Protein AF-A0A7C4Y521-F1 (afdb_monomer_lite)

pLDDT: mean 81.19, std 12.84, range [44.75, 94.5]

Secondary structure (DSSP, 8-state):
-PPPSSHHHHHHHHHHHHGGGHHHHHHHHHHHHHHHHT--GGGTTS--HHHHHHHHHHHTT-

Sequence (62 aa):
ESIPEHPETFIEFLNRLFGAGAELIERVIVKKLCLKLGIRHEVAENVKLIDFIRKESLDIQK

Structure (mmCIF, N/CA/C/O backbone):
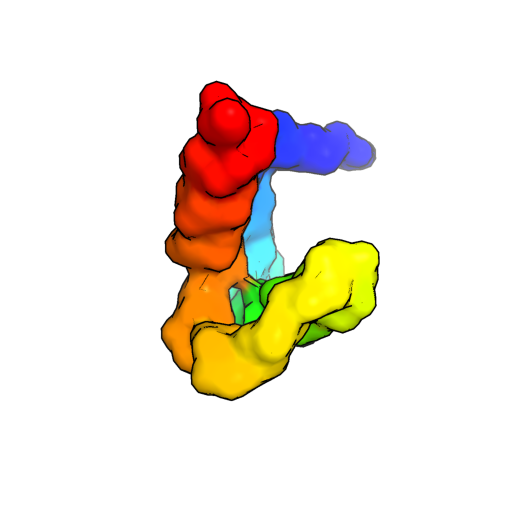data_AF-A0A7C4Y521-F1
#
_entry.id   AF-A0A7C4Y521-F1
#
loop_
_atom_site.group_PDB
_atom_site.id
_atom_site.type_symbol
_atom_site.label_atom_id
_atom_site.label_alt_id
_atom_site.label_comp_id
_atom_site.label_asym_id
_atom_site.label_entity_id
_atom_site.label_seq_id
_atom_site.pdbx_PDB_ins_code
_atom_site.Cartn_x
_atom_site.Cartn_y
_atom_site.Cartn_z
_atom_site.occupancy
_atom_site.B_iso_or_equiv
_atom_site.auth_seq_id
_atom_site.auth_comp_id
_atom_site.auth_asym_id
_atom_site.auth_atom_id
_atom_site.pdbx_PDB_model_num
ATOM 1 N N . GLU A 1 1 ? 18.351 1.862 -1.813 1.00 55.06 1 GLU A N 1
ATOM 2 C CA . GLU A 1 1 ? 17.199 2.731 -2.131 1.00 55.06 1 GLU A CA 1
ATOM 3 C C . GLU A 1 1 ? 16.489 3.104 -0.837 1.00 55.06 1 GLU A C 1
ATOM 5 O O . GLU A 1 1 ? 16.465 2.278 0.071 1.00 55.06 1 GLU A O 1
ATOM 10 N N . SER A 1 2 ? 15.996 4.339 -0.719 1.00 70.38 2 SER A N 1
ATOM 11 C CA . SER A 1 2 ? 15.184 4.800 0.414 1.00 70.38 2 SER A CA 1
ATOM 12 C C . SER A 1 2 ? 13.706 4.505 0.158 1.00 70.38 2 SER A C 1
ATOM 14 O O . SER A 1 2 ? 13.246 4.562 -0.981 1.00 70.38 2 SER A O 1
ATOM 16 N N . ILE A 1 3 ? 12.952 4.191 1.214 1.00 70.06 3 ILE A N 1
ATOM 17 C CA . ILE A 1 3 ? 11.492 4.085 1.111 1.00 70.06 3 ILE A CA 1
ATOM 18 C C . ILE A 1 3 ? 10.947 5.504 0.882 1.00 70.06 3 ILE A C 1
ATOM 20 O O . ILE A 1 3 ? 11.307 6.394 1.655 1.00 70.06 3 ILE A O 1
ATOM 24 N N . PRO A 1 4 ? 10.118 5.745 -0.152 1.00 75.50 4 PRO A N 1
ATOM 25 C CA . PRO A 1 4 ? 9.520 7.056 -0.365 1.00 75.50 4 PRO A CA 1
ATOM 26 C C . PRO A 1 4 ? 8.684 7.481 0.845 1.00 75.50 4 PRO A C 1
ATOM 28 O O . PRO A 1 4 ? 7.855 6.711 1.325 1.00 75.50 4 PRO A O 1
ATOM 31 N N . GLU A 1 5 ? 8.877 8.713 1.314 1.00 79.25 5 GLU A N 1
ATOM 32 C CA . GLU A 1 5 ? 8.122 9.268 2.450 1.00 79.25 5 GLU A CA 1
ATOM 33 C C . GLU A 1 5 ? 6.663 9.581 2.085 1.00 79.25 5 GLU A C 1
ATOM 35 O O . GLU A 1 5 ? 5.791 9.616 2.952 1.00 79.25 5 GLU A O 1
ATOM 40 N N . HIS A 1 6 ? 6.386 9.769 0.790 1.00 84.00 6 HIS A N 1
ATOM 41 C CA . HIS A 1 6 ? 5.049 10.031 0.271 1.00 84.00 6 HIS A CA 1
ATOM 42 C C . HIS 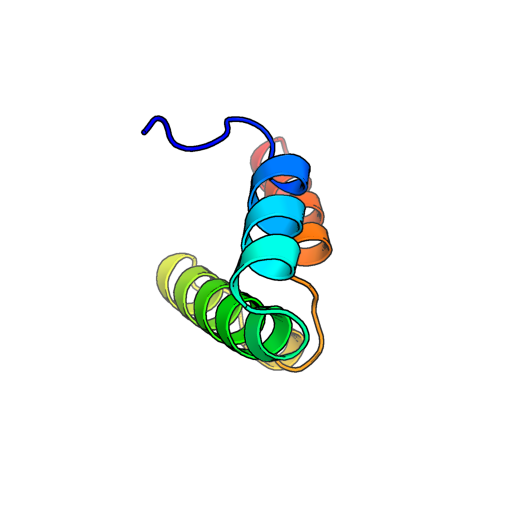A 1 6 ? 4.442 8.766 -0.356 1.00 84.00 6 HIS A C 1
ATOM 44 O O . HIS A 1 6 ? 5.025 8.208 -1.296 1.00 84.00 6 HIS A O 1
ATOM 50 N N . PRO A 1 7 ? 3.260 8.322 0.111 1.00 83.75 7 PRO A N 1
ATOM 51 C CA . PRO A 1 7 ? 2.542 7.180 -0.454 1.00 83.75 7 PRO A CA 1
ATOM 52 C C . PRO A 1 7 ? 2.295 7.292 -1.962 1.00 83.75 7 PRO A C 1
ATOM 54 O O . PRO A 1 7 ? 2.359 6.291 -2.672 1.00 83.75 7 PRO A O 1
ATOM 57 N N . GLU A 1 8 ? 2.054 8.505 -2.463 1.00 88.94 8 GLU A N 1
ATOM 58 C CA . GLU A 1 8 ? 1.870 8.791 -3.886 1.00 88.94 8 GLU A CA 1
ATOM 59 C C . GLU A 1 8 ? 3.102 8.390 -4.703 1.00 88.94 8 GLU A C 1
ATOM 61 O O . GLU A 1 8 ? 2.977 7.702 -5.716 1.00 88.94 8 GLU A O 1
ATOM 66 N N . THR A 1 9 ? 4.297 8.747 -4.227 1.00 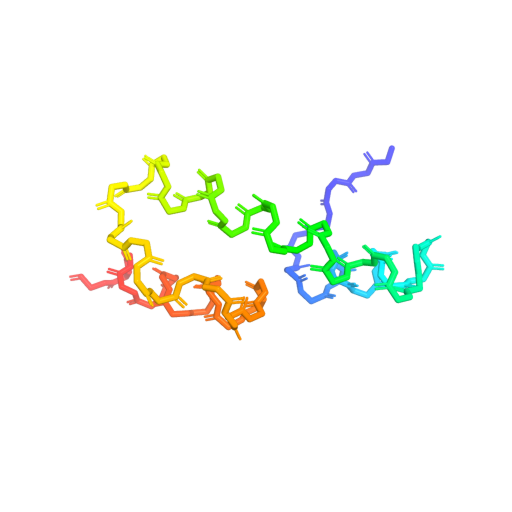89.69 9 THR A N 1
ATOM 67 C CA . THR A 1 9 ? 5.565 8.408 -4.884 1.00 89.69 9 THR A CA 1
ATOM 68 C C . THR A 1 9 ? 5.802 6.900 -4.890 1.00 89.69 9 THR A C 1
ATOM 70 O O . THR A 1 9 ? 6.272 6.344 -5.882 1.00 89.69 9 THR A O 1
ATOM 73 N N . PHE A 1 10 ? 5.447 6.212 -3.802 1.00 88.50 10 PHE A N 1
ATOM 74 C CA . PHE A 1 10 ? 5.536 4.754 -3.734 1.00 88.50 10 PHE A CA 1
ATOM 75 C C . PHE A 1 10 ? 4.601 4.072 -4.745 1.00 88.50 10 PHE A C 1
ATOM 77 O O . PHE A 1 10 ? 5.013 3.145 -5.441 1.00 88.50 10 PHE A O 1
ATOM 84 N N . ILE A 1 11 ? 3.366 4.557 -4.884 1.00 89.50 11 ILE A N 1
ATOM 85 C CA . ILE A 1 11 ? 2.383 4.011 -5.832 1.00 89.50 11 ILE A CA 1
ATOM 86 C C . ILE A 1 11 ? 2.784 4.295 -7.282 1.00 89.50 11 ILE A C 1
ATOM 88 O O . ILE A 1 11 ? 2.648 3.421 -8.141 1.00 89.50 11 ILE A O 1
ATOM 92 N N . GLU A 1 12 ? 3.319 5.482 -7.575 1.00 91.00 12 GLU A N 1
ATOM 93 C CA . GLU A 1 12 ? 3.860 5.776 -8.905 1.00 91.00 12 GLU A CA 1
ATOM 94 C C . GLU A 1 12 ? 5.016 4.824 -9.242 1.00 91.00 12 GLU A C 1
ATOM 96 O O . GLU A 1 12 ? 5.067 4.270 -10.342 1.00 91.00 12 GLU A O 1
ATOM 101 N N . PHE A 1 13 ? 5.911 4.574 -8.285 1.00 91.25 13 PHE A N 1
ATOM 102 C CA . PHE A 1 13 ? 7.021 3.644 -8.466 1.00 91.25 13 PHE A CA 1
ATOM 103 C C . PHE A 1 13 ? 6.545 2.208 -8.723 1.00 91.25 13 PHE A C 1
ATOM 105 O O . PHE A 1 13 ? 7.030 1.562 -9.654 1.00 91.25 13 PHE A O 1
ATOM 112 N N . LEU A 1 14 ? 5.548 1.725 -7.971 1.00 91.62 14 LEU A N 1
ATOM 113 C CA . LEU A 1 14 ? 4.930 0.421 -8.224 1.00 91.62 14 LEU A CA 1
ATOM 114 C C . LEU A 1 14 ? 4.344 0.338 -9.638 1.00 91.62 14 LEU A C 1
ATOM 116 O O . LEU A 1 14 ? 4.604 -0.631 -10.349 1.00 91.62 14 LEU A O 1
ATOM 120 N N . ASN A 1 15 ? 3.606 1.360 -10.075 1.00 93.06 15 ASN A N 1
ATOM 121 C CA . ASN A 1 15 ? 3.036 1.397 -11.422 1.00 93.06 15 ASN A CA 1
ATOM 122 C C . ASN A 1 15 ? 4.114 1.414 -12.513 1.00 93.06 15 ASN A C 1
ATOM 124 O O . ASN A 1 15 ? 3.970 0.725 -13.521 1.00 93.06 15 ASN A O 1
ATOM 128 N N . ARG A 1 16 ? 5.218 2.143 -12.315 1.00 94.50 16 ARG A N 1
ATOM 129 C CA . ARG A 1 16 ? 6.340 2.166 -13.267 1.00 94.50 16 ARG A CA 1
ATOM 130 C C . ARG A 1 16 ? 7.034 0.812 -13.399 1.00 94.50 16 ARG A C 1
ATOM 132 O O . ARG A 1 16 ? 7.417 0.447 -14.506 1.00 94.50 16 ARG A O 1
ATOM 139 N N . LEU A 1 17 ? 7.205 0.082 -12.296 1.00 94.44 17 LEU A N 1
ATOM 140 C CA . LEU A 1 17 ? 7.892 -1.213 -12.300 1.00 94.44 17 LEU A CA 1
ATOM 141 C C . LEU A 1 17 ? 7.004 -2.369 -12.761 1.00 94.44 17 LEU A C 1
ATOM 143 O O . LEU A 1 17 ? 7.468 -3.256 -13.473 1.00 94.44 17 LEU A O 1
ATOM 147 N N . PHE A 1 18 ? 5.743 -2.380 -12.332 1.00 93.94 18 PHE A N 1
ATOM 148 C CA . PHE A 1 18 ? 4.869 -3.547 -12.459 1.00 93.94 18 PHE A CA 1
ATOM 149 C C . PHE A 1 18 ? 3.689 -3.329 -13.412 1.00 93.94 18 PHE A C 1
ATOM 151 O O . PHE A 1 18 ? 2.969 -4.284 -13.712 1.00 93.94 18 PHE A O 1
ATOM 158 N N . GLY A 1 19 ? 3.474 -2.104 -13.905 1.00 93.06 19 GLY A N 1
ATOM 159 C CA . GLY A 1 19 ? 2.350 -1.771 -14.779 1.00 93.06 19 GLY A CA 1
ATOM 160 C C . GLY A 1 19 ? 1.018 -2.186 -14.153 1.00 93.06 19 GLY A C 1
ATOM 161 O O . GLY A 1 19 ? 0.781 -1.956 -12.971 1.00 93.06 19 GLY A O 1
ATOM 162 N N . ALA A 1 20 ? 0.175 -2.883 -14.919 1.00 88.94 20 ALA A N 1
ATOM 163 C CA . ALA A 1 20 ? -1.102 -3.414 -14.429 1.00 88.94 20 ALA A CA 1
ATOM 164 C C . ALA A 1 20 ? -0.961 -4.367 -13.219 1.00 88.94 20 ALA A C 1
ATOM 166 O O . ALA A 1 20 ? -1.898 -4.523 -12.441 1.00 88.94 20 ALA A O 1
ATOM 167 N N . GLY A 1 21 ? 0.213 -4.980 -13.017 1.00 90.56 21 GLY A N 1
ATOM 168 C CA . GLY A 1 21 ? 0.494 -5.822 -11.851 1.00 90.56 21 GLY A CA 1
ATOM 169 C C . GLY A 1 21 ? 0.621 -5.048 -10.534 1.00 90.56 21 GLY A C 1
ATOM 170 O O . GLY A 1 21 ? 0.492 -5.650 -9.467 1.00 90.56 21 GLY A O 1
ATOM 171 N N . ALA A 1 22 ? 0.825 -3.727 -10.584 1.00 92.88 22 ALA A N 1
ATOM 172 C CA . ALA A 1 22 ? 0.885 -2.880 -9.394 1.00 92.88 22 ALA A CA 1
ATOM 173 C C . ALA A 1 22 ? -0.416 -2.939 -8.582 1.00 92.88 22 ALA A C 1
ATOM 175 O O . ALA A 1 22 ? -0.371 -2.985 -7.354 1.00 92.88 22 ALA A O 1
ATOM 176 N N . GLU A 1 23 ? -1.565 -3.052 -9.254 1.00 89.56 23 GLU A N 1
ATOM 177 C CA . GLU A 1 23 ? -2.872 -3.143 -8.601 1.00 89.56 23 GLU A CA 1
ATOM 178 C C . GLU A 1 23 ? -2.985 -4.383 -7.699 1.00 89.56 23 GLU A C 1
ATOM 180 O O . GLU A 1 23 ? -3.519 -4.313 -6.590 1.00 89.56 23 GLU A O 1
ATOM 185 N N . LEU A 1 24 ? -2.435 -5.522 -8.132 1.00 91.00 24 LEU A N 1
ATOM 186 C CA . LEU A 1 24 ? -2.407 -6.738 -7.318 1.00 91.00 24 LEU A CA 1
ATOM 187 C C . LEU A 1 24 ? -1.561 -6.533 -6.054 1.00 91.00 24 LEU A C 1
ATOM 189 O O . LEU A 1 24 ? -1.960 -6.950 -4.965 1.00 91.00 24 LEU A O 1
ATOM 193 N N . ILE A 1 25 ? -0.407 -5.876 -6.194 1.00 92.38 25 ILE A N 1
ATOM 194 C CA . ILE A 1 25 ? 0.501 -5.580 -5.080 1.00 92.38 25 ILE A CA 1
ATOM 195 C C . ILE A 1 25 ? -0.179 -4.635 -4.085 1.00 92.38 25 ILE A C 1
ATOM 197 O O . ILE A 1 25 ? -0.184 -4.917 -2.887 1.00 92.38 25 ILE A O 1
ATOM 201 N N . GLU A 1 26 ? -0.811 -3.564 -4.567 1.00 90.88 26 GLU A N 1
ATOM 202 C CA . GLU A 1 26 ? -1.578 -2.632 -3.737 1.00 90.88 26 GLU A CA 1
ATOM 203 C C . GLU A 1 26 ? -2.660 -3.356 -2.924 1.00 90.88 26 GLU A C 1
ATOM 205 O O . GLU A 1 26 ? -2.715 -3.200 -1.702 1.00 90.88 26 GLU A O 1
ATOM 210 N N . ARG A 1 27 ? -3.462 -4.222 -3.562 1.00 89.25 27 ARG A N 1
ATOM 211 C CA . ARG A 1 27 ? -4.503 -5.013 -2.878 1.00 89.25 27 ARG A CA 1
ATOM 212 C C . ARG A 1 27 ? -3.922 -5.921 -1.791 1.00 89.25 27 ARG A C 1
ATOM 214 O O . ARG A 1 27 ? -4.490 -6.031 -0.702 1.00 89.25 27 ARG A O 1
ATOM 221 N N . VAL A 1 28 ? -2.780 -6.561 -2.052 1.00 91.25 28 VAL A N 1
ATOM 222 C CA . VAL A 1 28 ? -2.088 -7.397 -1.056 1.00 91.25 28 VAL A CA 1
ATOM 223 C C . VAL A 1 28 ? -1.617 -6.559 0.134 1.00 91.25 28 VAL A C 1
ATOM 225 O O . VAL A 1 28 ? -1.782 -6.989 1.279 1.00 91.25 28 VAL A O 1
ATOM 228 N N . ILE A 1 29 ? -1.069 -5.366 -0.111 1.00 90.81 29 ILE A N 1
ATOM 229 C CA . ILE A 1 29 ? -0.619 -4.454 0.947 1.00 90.81 29 ILE A CA 1
ATOM 230 C C . ILE A 1 29 ? -1.806 -4.006 1.804 1.00 90.81 29 ILE A C 1
ATOM 232 O O . ILE A 1 29 ? -1.750 -4.167 3.023 1.00 90.81 29 ILE A O 1
ATOM 236 N N . VAL A 1 30 ? -2.895 -3.529 1.190 1.00 89.50 30 VAL A N 1
ATOM 237 C CA . VAL A 1 30 ? -4.118 -3.111 1.901 1.00 89.50 30 VAL A CA 1
ATOM 238 C C . VAL A 1 30 ? -4.638 -4.244 2.784 1.00 89.50 30 VAL A C 1
ATOM 240 O O . VAL A 1 30 ? -4.835 -4.055 3.982 1.00 89.50 30 VAL A O 1
ATOM 243 N N . LYS A 1 31 ? -4.755 -5.461 2.240 1.00 87.44 31 LYS A N 1
ATOM 244 C CA . LYS A 1 31 ? -5.168 -6.650 3.001 1.00 87.44 31 LYS A CA 1
ATOM 245 C C . LYS A 1 31 ? -4.289 -6.900 4.225 1.00 87.44 31 LYS A C 1
ATOM 247 O O . LYS A 1 31 ? -4.790 -7.169 5.318 1.00 87.44 31 LYS A O 1
ATOM 252 N N . LYS A 1 32 ? -2.968 -6.813 4.064 1.00 89.81 32 LYS A N 1
ATOM 253 C CA . LYS A 1 32 ? -2.019 -7.005 5.170 1.00 89.81 32 LYS A CA 1
ATOM 254 C C . LYS A 1 32 ? -2.119 -5.895 6.215 1.00 89.81 32 LYS A C 1
ATOM 256 O O . LYS A 1 32 ? -2.004 -6.201 7.400 1.00 89.81 32 LYS A O 1
ATOM 261 N N . LEU A 1 33 ? -2.346 -4.649 5.804 1.00 88.31 33 LEU A N 1
ATOM 262 C CA . LEU A 1 33 ? -2.536 -3.524 6.719 1.00 88.31 33 LEU A CA 1
ATOM 263 C C . LEU A 1 33 ? -3.839 -3.659 7.509 1.00 88.31 33 LEU A C 1
ATOM 265 O O . LEU A 1 33 ? -3.790 -3.572 8.732 1.00 88.31 33 LEU A O 1
ATOM 269 N N . CYS A 1 34 ? -4.960 -3.986 6.858 1.00 86.62 34 CYS A N 1
ATOM 270 C CA . CYS A 1 34 ? -6.230 -4.251 7.540 1.00 86.62 34 CYS A CA 1
ATOM 271 C C . CYS A 1 34 ? -6.078 -5.321 8.628 1.00 86.62 34 CYS A C 1
ATOM 273 O O . CYS A 1 34 ? -6.506 -5.117 9.760 1.00 86.62 34 CYS A O 1
ATOM 275 N N . LEU A 1 35 ? -5.409 -6.437 8.309 1.00 86.38 35 LEU A N 1
ATOM 276 C CA . LEU A 1 35 ? -5.145 -7.509 9.273 1.00 86.38 35 LEU A CA 1
ATOM 277 C C . LEU A 1 35 ? -4.276 -7.046 10.449 1.00 86.38 35 LEU A C 1
ATOM 279 O O . LEU A 1 35 ? -4.551 -7.416 11.586 1.00 86.38 35 LEU A O 1
ATOM 283 N N . LYS A 1 36 ? -3.234 -6.246 10.190 1.00 88.88 36 LYS A N 1
ATOM 284 C CA . LYS A 1 36 ? -2.351 -5.722 11.243 1.00 88.88 36 LYS A CA 1
ATOM 285 C C . LYS A 1 36 ? -3.038 -4.689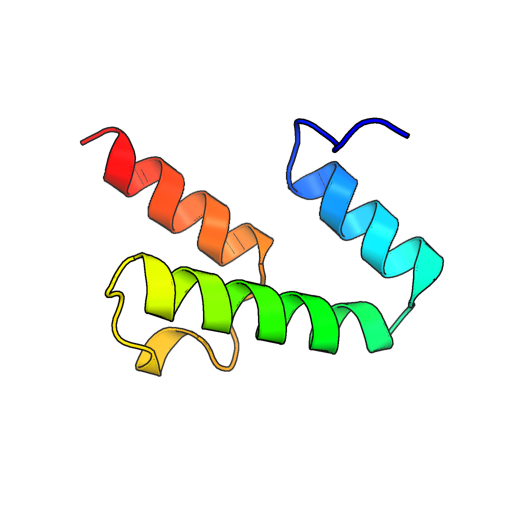 12.138 1.00 88.88 36 LYS A C 1
ATOM 287 O O . LYS A 1 36 ? -2.715 -4.625 13.317 1.00 88.88 36 LYS A O 1
ATOM 292 N N . LEU A 1 37 ? -3.951 -3.897 11.581 1.00 86.81 37 LEU A N 1
ATOM 293 C CA . LEU A 1 37 ? -4.659 -2.821 12.279 1.00 86.81 37 LEU A CA 1
ATOM 294 C C . LEU A 1 37 ? -6.005 -3.270 12.873 1.00 86.81 37 LEU A C 1
ATOM 296 O O . LEU A 1 37 ? -6.670 -2.484 13.538 1.00 86.81 37 LEU A O 1
ATOM 300 N N . GLY A 1 38 ? -6.425 -4.519 12.646 1.00 86.31 38 GLY A N 1
ATOM 301 C CA . GLY A 1 38 ? -7.717 -5.031 13.120 1.00 86.31 38 GLY A CA 1
ATOM 302 C C . GLY A 1 38 ? -8.932 -4.446 12.387 1.00 86.31 38 GLY A C 1
ATOM 303 O O . GLY A 1 38 ? -10.051 -4.519 12.892 1.00 86.31 38 GLY A O 1
ATOM 304 N N . ILE A 1 39 ? -8.736 -3.873 11.196 1.00 83.69 39 ILE A N 1
ATOM 305 C CA . ILE A 1 39 ? -9.799 -3.260 10.393 1.00 83.69 39 ILE A CA 1
ATOM 306 C C . ILE A 1 39 ? -10.575 -4.360 9.661 1.00 83.69 39 ILE A C 1
ATOM 308 O O . ILE A 1 39 ? -9.993 -5.232 9.007 1.00 83.69 39 ILE A O 1
ATOM 312 N N . ARG A 1 40 ? -11.913 -4.320 9.750 1.00 72.75 40 ARG A N 1
ATOM 313 C CA . ARG A 1 40 ? -12.786 -5.297 9.082 1.00 72.75 40 ARG A CA 1
ATOM 314 C C . ARG A 1 40 ? -12.634 -5.215 7.562 1.00 72.75 40 ARG A C 1
ATOM 316 O O . ARG A 1 40 ? -12.781 -4.164 6.947 1.00 72.75 40 ARG A O 1
ATOM 323 N N . HIS A 1 41 ? -12.348 -6.373 6.975 1.00 61.84 41 HIS A N 1
ATOM 324 C CA . HIS A 1 41 ? -11.831 -6.546 5.617 1.00 61.84 41 HIS A CA 1
ATOM 325 C C . HIS A 1 41 ? -12.864 -6.323 4.495 1.00 61.84 41 HIS A C 1
ATOM 327 O O . HIS A 1 41 ? -12.500 -6.313 3.322 1.00 61.84 41 HIS A O 1
ATOM 333 N N . GLU A 1 42 ? -14.137 -6.125 4.843 1.00 63.38 42 GLU A N 1
ATOM 334 C CA . GLU A 1 42 ? -15.262 -5.931 3.908 1.00 63.38 42 GLU A CA 1
ATOM 335 C C . GLU A 1 42 ? -15.092 -4.685 3.018 1.00 63.38 42 GLU A C 1
ATOM 337 O O . GLU A 1 42 ? -15.702 -4.575 1.962 1.00 63.38 42 GLU A O 1
ATOM 342 N N . VAL A 1 43 ? -14.203 -3.770 3.412 1.00 56.31 43 VAL A N 1
ATOM 343 C CA . VAL A 1 43 ? -13.870 -2.545 2.673 1.00 56.31 43 VAL A CA 1
ATOM 344 C C . VAL A 1 43 ? -12.687 -2.750 1.708 1.00 56.31 43 VAL A C 1
ATOM 346 O O . VAL A 1 43 ? -12.474 -1.942 0.814 1.00 56.31 43 VAL A O 1
ATOM 349 N N . ALA A 1 44 ? -11.905 -3.825 1.841 1.00 59.16 44 ALA A N 1
ATOM 350 C CA . ALA A 1 44 ? -10.564 -3.910 1.253 1.00 59.16 44 ALA A CA 1
ATOM 351 C C . ALA A 1 44 ? -10.501 -4.420 -0.198 1.00 59.16 44 ALA A C 1
ATOM 353 O O . ALA A 1 44 ? -9.456 -4.291 -0.830 1.00 59.16 44 ALA A O 1
ATOM 354 N N . GLU A 1 45 ? -11.568 -5.011 -0.746 1.00 62.91 45 GLU A N 1
ATOM 355 C CA . GLU A 1 45 ? -11.470 -5.683 -2.053 1.00 62.91 45 GLU A CA 1
ATOM 356 C C . GLU A 1 45 ? -11.315 -4.720 -3.235 1.00 62.91 45 GLU A C 1
ATOM 358 O O . GLU A 1 45 ? -10.706 -5.106 -4.231 1.00 62.91 45 GLU A O 1
ATOM 363 N N . ASN A 1 46 ? -11.773 -3.470 -3.111 1.00 70.19 46 ASN A N 1
ATOM 364 C CA . ASN A 1 46 ? -11.732 -2.468 -4.188 1.00 70.19 46 ASN A CA 1
ATOM 365 C C . ASN A 1 46 ? -11.130 -1.119 -3.766 1.00 70.19 46 ASN A C 1
ATOM 367 O O . ASN A 1 46 ? -11.259 -0.132 -4.489 1.00 70.19 46 ASN A O 1
ATOM 371 N N . VAL A 1 47 ? -10.488 -1.051 -2.601 1.00 79.50 47 VAL A N 1
ATOM 372 C CA . VAL A 1 47 ? -9.861 0.188 -2.131 1.00 79.50 47 VAL A CA 1
ATOM 373 C C . VAL A 1 47 ? -8.431 0.262 -2.646 1.00 79.50 47 VAL A C 1
ATOM 375 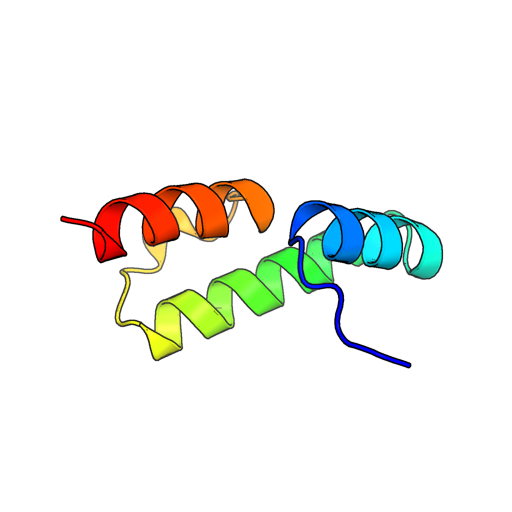O O . VAL A 1 47 ? -7.631 -0.646 -2.418 1.00 79.50 47 VAL A O 1
ATOM 378 N N . LYS A 1 48 ? -8.106 1.361 -3.334 1.00 86.19 48 LYS A N 1
ATOM 379 C CA . LYS A 1 48 ? -6.729 1.662 -3.733 1.00 86.19 48 LYS A CA 1
ATOM 380 C C . LYS A 1 48 ? -5.886 1.947 -2.500 1.00 86.19 48 LYS A C 1
ATOM 382 O O . LYS A 1 48 ? -6.377 2.519 -1.524 1.00 86.19 48 LYS A O 1
ATOM 387 N N . LEU A 1 49 ? -4.599 1.614 -2.560 1.00 88.19 49 LEU A N 1
ATOM 388 C CA . LEU A 1 49 ? -3.706 1.785 -1.415 1.00 88.19 49 LEU A CA 1
ATOM 389 C C . LEU A 1 49 ? -3.658 3.246 -0.936 1.00 88.19 49 LEU A C 1
ATOM 391 O O . LEU A 1 49 ? -3.637 3.494 0.268 1.00 88.19 49 LEU A O 1
ATOM 395 N N . ILE A 1 50 ? -3.711 4.211 -1.860 1.00 88.31 50 ILE A N 1
ATOM 396 C CA . ILE A 1 50 ? -3.712 5.637 -1.507 1.00 88.31 50 ILE A CA 1
ATOM 397 C C . ILE A 1 50 ? -4.953 6.048 -0.714 1.00 88.31 50 ILE A C 1
ATOM 399 O O . ILE A 1 50 ? -4.849 6.785 0.266 1.00 88.31 50 ILE A O 1
ATOM 403 N N . ASP A 1 51 ? -6.119 5.547 -1.115 1.00 86.69 51 ASP A N 1
ATOM 404 C CA . ASP A 1 51 ? -7.391 5.882 -0.483 1.00 86.69 51 ASP A CA 1
ATOM 405 C C . ASP A 1 51 ? -7.456 5.267 0.917 1.00 86.69 51 ASP A C 1
ATOM 407 O O . ASP A 1 51 ? -7.895 5.921 1.863 1.00 86.69 51 ASP A O 1
ATOM 411 N N . PHE A 1 52 ? -6.927 4.047 1.066 1.00 87.50 52 PHE A N 1
ATOM 412 C CA . PHE A 1 52 ? -6.748 3.404 2.364 1.00 87.50 52 PHE A CA 1
ATOM 413 C C . PHE A 1 52 ? -5.861 4.244 3.291 1.00 87.50 52 PHE A C 1
ATOM 415 O O . PHE A 1 52 ? -6.279 4.595 4.391 1.00 87.50 52 PHE A O 1
ATOM 422 N N . ILE A 1 53 ? -4.656 4.613 2.843 1.00 87.12 53 ILE A N 1
ATOM 423 C CA . ILE A 1 53 ? -3.701 5.359 3.675 1.00 87.12 53 ILE A CA 1
ATOM 424 C C . ILE A 1 53 ? -4.281 6.710 4.092 1.00 87.12 53 ILE A C 1
ATOM 426 O O . ILE A 1 53 ? -4.151 7.088 5.254 1.00 87.12 53 ILE A O 1
ATOM 430 N N . ARG A 1 54 ? -4.941 7.430 3.179 1.00 85.12 54 ARG A N 1
ATOM 431 C CA . ARG A 1 54 ? -5.550 8.733 3.481 1.00 85.12 54 ARG A CA 1
ATOM 432 C C . ARG A 1 54 ? -6.660 8.625 4.514 1.00 85.12 54 ARG A C 1
ATOM 434 O O . ARG A 1 54 ? -6.696 9.435 5.435 1.00 85.12 54 ARG A O 1
ATOM 441 N N . LYS A 1 55 ? -7.536 7.630 4.374 1.00 83.25 55 LYS A N 1
ATOM 442 C CA . LYS A 1 55 ? -8.627 7.394 5.320 1.00 83.25 55 LYS A CA 1
ATOM 443 C C . LYS A 1 55 ? -8.092 7.126 6.726 1.00 83.25 55 LYS A C 1
ATOM 445 O O . LYS A 1 55 ? -8.457 7.825 7.661 1.00 83.25 55 LYS A O 1
ATOM 450 N N . GLU A 1 56 ? -7.171 6.180 6.857 1.00 75.88 56 GLU A N 1
ATOM 451 C CA . GLU A 1 56 ? -6.676 5.765 8.172 1.00 75.88 56 GLU A CA 1
ATOM 452 C C . GLU A 1 56 ? -5.704 6.796 8.783 1.00 75.88 56 GLU A C 1
ATOM 454 O O . GLU A 1 56 ? -5.644 6.951 9.999 1.00 75.88 56 GLU A O 1
ATOM 459 N N . SER A 1 57 ? -4.987 7.578 7.963 1.00 71.19 57 SER A N 1
ATOM 460 C CA . SER A 1 57 ? -4.147 8.688 8.455 1.00 71.19 57 SER A CA 1
ATOM 461 C C . SER A 1 57 ? -4.968 9.828 9.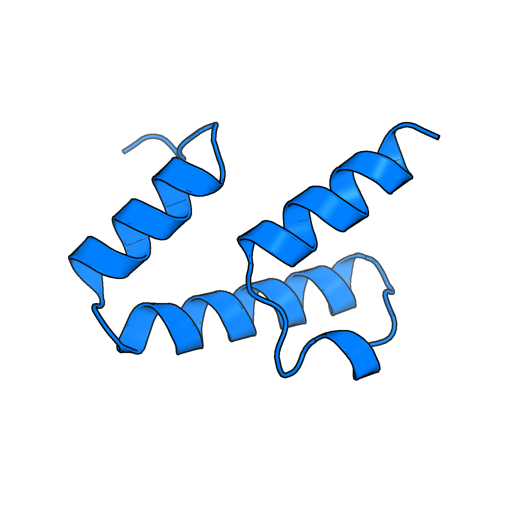068 1.00 71.19 57 SER A C 1
ATOM 463 O O . SER A 1 57 ? -4.464 10.543 9.931 1.00 71.19 57 SER A O 1
ATOM 465 N N . LEU A 1 58 ? -6.225 10.000 8.644 1.00 58.75 58 LEU A N 1
ATOM 466 C CA . LEU A 1 58 ? -7.162 10.962 9.236 1.00 58.75 58 LEU A CA 1
ATOM 467 C C . LEU A 1 58 ? -7.760 10.456 10.555 1.00 58.75 58 LEU A C 1
ATOM 469 O O . LEU A 1 58 ? -8.066 11.270 11.425 1.00 58.75 58 LEU A O 1
ATOM 473 N N . ASP A 1 59 ? -7.911 9.141 10.707 1.00 57.38 59 ASP A N 1
ATOM 474 C CA . ASP A 1 59 ? -8.457 8.528 11.922 1.00 57.38 59 ASP A CA 1
ATOM 475 C C . ASP A 1 59 ? -7.404 8.397 13.040 1.00 57.38 59 ASP A C 1
ATOM 477 O O . ASP A 1 59 ? -7.763 8.429 14.210 1.00 57.38 59 ASP A O 1
ATOM 481 N N . ILE A 1 60 ? -6.104 8.351 12.713 1.00 56.25 60 ILE A N 1
ATOM 482 C CA . ILE A 1 60 ? -5.005 8.362 13.705 1.00 56.25 60 ILE A CA 1
ATOM 483 C C . ILE A 1 60 ? -4.791 9.755 14.342 1.00 56.25 60 ILE A C 1
ATOM 485 O O . ILE A 1 60 ? -4.210 9.852 15.421 1.00 56.25 60 ILE A O 1
ATOM 489 N N . GLN A 1 61 ? -5.240 10.842 13.700 1.00 52.38 61 GLN A N 1
ATOM 490 C CA . GLN A 1 61 ? -5.104 12.214 14.226 1.00 52.38 61 GLN A CA 1
ATOM 491 C C . GLN A 1 61 ? -6.298 12.698 15.072 1.00 52.38 61 GLN A C 1
ATOM 493 O O . GLN A 1 61 ? -6.298 13.851 15.509 1.00 52.38 61 GLN A O 1
ATOM 498 N N . LYS A 1 62 ? -7.310 11.855 15.290 1.00 44.75 62 LYS A N 1
ATOM 499 C CA . LYS A 1 62 ? -8.480 12.146 16.133 1.00 44.75 62 LYS A CA 1
ATOM 500 C C . LYS A 1 62 ? -8.409 11.393 17.453 1.00 44.75 62 LYS A C 1
ATOM 502 O O . LYS A 1 62 ? -8.908 11.966 18.446 1.00 44.75 62 LYS A O 1
#

Foldseek 3Di:
DDDDPDPVVVLVVLCVVPPVCSQVVQLVVQVVVCVVVVNDCPPRPPDGNVNSCVVVVVVVVD

Radius of gyration: 12.03 Å; chains: 1; bounding box: 32×20×31 Å